Protein AF-A0A4U5M1U9-F1 (afdb_monomer)

Mean predicted aligned error: 13.41 Å

Foldseek 3Di:
DDDDPPPVVVVPPCDPPVLVVVVVVVVVCPPPDDPVCQQPPDSPDPDTRQPVRRDDPDPPVPVCVVVLCDQDPVRDRNDDDDDDLVVDDLVVLVVQLVRVPPDVSVVSSVVVCVVVVWDADVVVRDIDD

pLDDT: mean 76.46, std 19.6, range [35.66, 98.06]

Secondary structure (DSSP, 8-state):
------GGGGGGS---HHHHHHHHHHHT---S--GGGTT---TT-SSPPPGGGS-----GGG-HHHHTTSBPTTS-B-PPPPP-GGGS-HHHHHHHHHHSTTSHHHHHHHHHHHHTT-EEETTTTEEE-

Solvent-accessible surface area (backbone atoms only — not comparable to full-atom values): 8442 Å² total; per-residue (Å²): 141,79,83,80,82,67,71,78,64,72,73,67,68,84,66,65,65,68,63,55,55,50,53,63,56,51,72,77,50,83,65,91,74,61,79,88,55,70,46,64,51,53,99,84,44,95,50,70,45,52,79,89,73,47,90,69,93,73,57,76,91,72,42,49,87,60,57,27,72,39,62,44,101,85,65,49,62,60,68,77,79,77,90,56,78,89,79,55,54,71,67,56,33,51,51,38,37,74,72,36,70,96,42,71,57,21,56,54,28,49,52,52,41,41,74,73,61,35,43,76,40,79,93,76,75,43,77,46,120

Radius of gyration: 23.14 Å; Cα contacts (8 Å, |Δi|>4): 74; chains: 1; bounding box: 55×32×79 Å

InterPro domains:
  IPR007282 NOT2/NOT3/NOT5, C-terminal [PF04153] (39-128)
  IPR038635 CCR4-NOT complex subunit 2/3/5, C-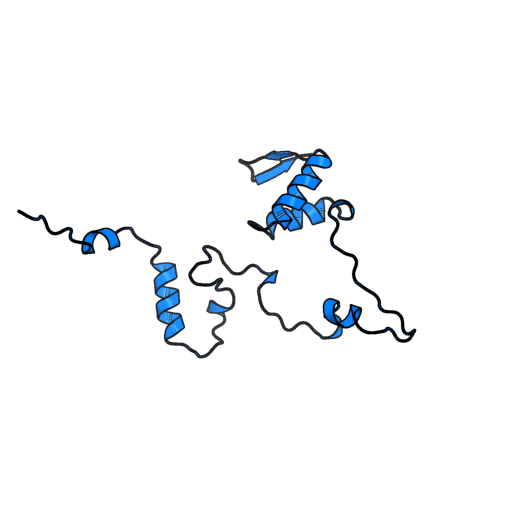terminal domain superfamily [G3DSA:2.30.30.1020] (6-129)
  IPR040168 Not2/Not3/Not5 [PTHR23326] (37-128)

Organism: Steinernema carpocapsae (NCBI:txid34508)

Sequence (129 aa):
MQIPIDYRKSLSTSFESGMINMLINSANDAKVKDPKYCTFGGPFTGNHRRMHDIPCGVPEAYRVSVLSKLPDPTGKINTLATFKETRYSDEVLFHMFYNFCGESYQIVASMELYRRGWRYHMQQNLWLG

Structure (mmCIF, N/CA/C/O backbone):
data_AF-A0A4U5M1U9-F1
#
_entry.id   AF-A0A4U5M1U9-F1
#
loop_
_atom_site.group_PDB
_atom_site.id
_atom_site.type_symbol
_atom_site.label_atom_id
_atom_site.label_alt_id
_atom_site.label_comp_id
_atom_site.label_asym_id
_atom_site.label_entity_id
_atom_site.label_seq_id
_atom_site.pdbx_PDB_ins_code
_atom_site.Cartn_x
_atom_site.Cartn_y
_atom_site.Cartn_z
_atom_site.occupancy
_atom_site.B_iso_or_equiv
_atom_site.auth_seq_id
_atom_site.auth_comp_id
_atom_site.auth_asym_id
_atom_site.auth_atom_id
_atom_site.pdbx_PDB_model_num
ATOM 1 N N . MET A 1 1 ? 38.612 11.807 45.976 1.00 35.91 1 MET A N 1
ATOM 2 C CA . MET A 1 1 ? 37.695 10.709 46.345 1.00 35.91 1 MET A CA 1
ATOM 3 C C . MET A 1 1 ? 36.776 10.500 45.144 1.00 35.91 1 MET A C 1
ATOM 5 O O . MET A 1 1 ? 35.801 11.220 45.005 1.00 35.91 1 MET A O 1
ATOM 9 N N . GLN A 1 2 ? 37.185 9.647 44.199 1.00 35.66 2 GLN A N 1
ATOM 10 C CA . GLN A 1 2 ? 36.508 9.439 42.913 1.00 35.66 2 GLN A CA 1
ATOM 11 C C . GLN A 1 2 ? 35.957 8.012 42.918 1.00 35.66 2 GLN A C 1
ATOM 13 O O . GLN A 1 2 ? 36.729 7.059 42.993 1.00 35.66 2 GLN A O 1
ATOM 18 N N . ILE A 1 3 ? 34.635 7.864 42.913 1.00 39.94 3 ILE A N 1
ATOM 19 C CA . ILE A 1 3 ? 33.981 6.556 42.830 1.00 39.94 3 ILE A CA 1
ATOM 20 C C . ILE A 1 3 ? 34.118 6.086 41.371 1.00 39.94 3 ILE A C 1
ATOM 22 O O . ILE A 1 3 ? 33.685 6.822 40.481 1.00 39.94 3 ILE A O 1
ATOM 26 N N . PRO A 1 4 ? 34.723 4.921 41.074 1.00 39.19 4 PRO A N 1
ATOM 27 C CA . PRO A 1 4 ? 34.786 4.428 39.706 1.00 39.19 4 PRO A CA 1
ATOM 28 C C . PRO A 1 4 ? 33.384 3.978 39.290 1.00 39.19 4 PRO A C 1
ATOM 30 O O . PRO A 1 4 ? 32.807 3.085 39.912 1.00 39.19 4 PRO A O 1
ATOM 33 N N . ILE A 1 5 ? 32.823 4.600 38.251 1.00 49.69 5 ILE A N 1
ATOM 34 C CA . ILE A 1 5 ? 31.615 4.088 37.602 1.00 49.69 5 ILE A CA 1
ATOM 35 C C . ILE A 1 5 ? 32.021 2.832 36.834 1.00 49.69 5 ILE A C 1
ATOM 37 O O . ILE A 1 5 ? 32.748 2.889 35.844 1.00 49.69 5 ILE A O 1
ATOM 41 N N . ASP A 1 6 ? 31.578 1.687 37.338 1.00 42.28 6 ASP A N 1
ATOM 42 C CA . ASP A 1 6 ? 31.822 0.382 36.745 1.00 42.28 6 ASP A CA 1
ATOM 43 C C . ASP A 1 6 ? 30.833 0.158 35.588 1.00 42.28 6 ASP A C 1
ATOM 45 O O . ASP A 1 6 ? 29.703 -0.306 35.773 1.00 42.28 6 ASP A O 1
ATOM 49 N N . TYR A 1 7 ? 31.246 0.529 34.373 1.00 42.41 7 TYR A N 1
ATOM 50 C CA . TYR A 1 7 ? 30.449 0.398 33.143 1.00 42.41 7 TYR A CA 1
ATOM 51 C C . TYR A 1 7 ? 30.036 -1.054 32.835 1.00 42.41 7 TYR A C 1
ATOM 53 O O . TYR A 1 7 ? 29.137 -1.287 32.030 1.00 42.41 7 TYR A O 1
ATOM 61 N N . ARG A 1 8 ? 30.639 -2.054 33.498 1.00 38.22 8 ARG A N 1
ATOM 62 C CA . ARG A 1 8 ? 30.296 -3.474 33.320 1.00 38.22 8 ARG A CA 1
ATOM 63 C C . ARG A 1 8 ? 28.874 -3.832 33.746 1.00 38.22 8 ARG A C 1
ATOM 65 O O . ARG A 1 8 ? 28.358 -4.842 33.275 1.00 38.22 8 ARG A O 1
ATOM 72 N N . LYS A 1 9 ? 28.218 -3.035 34.596 1.00 37.97 9 LYS A N 1
ATOM 73 C CA . LYS A 1 9 ? 26.852 -3.341 35.059 1.00 37.97 9 LYS A CA 1
ATOM 74 C C . LYS A 1 9 ? 25.739 -2.857 34.120 1.00 37.97 9 LYS A C 1
ATOM 76 O O . LYS A 1 9 ? 24.631 -3.386 34.219 1.00 37.97 9 LYS A O 1
ATOM 81 N N . SER A 1 10 ? 26.008 -1.952 33.168 1.00 36.00 10 SER A N 1
ATOM 82 C CA . SER A 1 10 ? 24.982 -1.502 32.202 1.00 36.00 10 SER A CA 1
ATOM 83 C C . SER A 1 10 ? 24.763 -2.470 31.033 1.00 36.00 10 SER A C 1
ATOM 85 O O . SER A 1 10 ? 23.816 -2.305 30.275 1.00 36.00 10 SER A O 1
ATOM 87 N N . LEU A 1 11 ? 25.600 -3.503 30.898 1.00 41.19 11 LEU A N 1
ATOM 88 C CA . LEU A 1 11 ? 25.436 -4.576 29.908 1.00 41.19 11 LEU A CA 1
ATOM 89 C C . LEU A 1 11 ? 24.433 -5.660 30.347 1.00 41.19 11 LEU A C 1
ATOM 91 O O . LEU A 1 11 ? 24.208 -6.613 29.609 1.00 41.19 11 LEU A O 1
ATOM 95 N N . SER A 1 12 ? 23.837 -5.538 31.541 1.00 39.94 12 SER A N 1
ATOM 96 C CA . SER A 1 12 ? 22.901 -6.535 32.087 1.00 39.94 12 SER A CA 1
ATOM 97 C C . SER A 1 12 ? 21.428 -6.292 31.743 1.00 39.94 12 SER A C 1
ATOM 99 O O . SER A 1 12 ? 20.588 -7.142 32.040 1.00 39.94 12 SER A O 1
ATOM 101 N N . THR A 1 13 ? 21.081 -5.189 31.071 1.00 43.41 13 THR A N 1
ATOM 102 C CA . THR A 1 13 ? 19.765 -5.076 30.431 1.00 43.41 13 THR A CA 1
ATOM 103 C C . THR A 1 13 ? 19.740 -6.006 29.233 1.00 43.41 13 THR A C 1
ATOM 105 O O . THR A 1 13 ? 20.268 -5.674 28.177 1.00 43.41 13 THR A O 1
ATOM 108 N N . SER A 1 14 ? 19.169 -7.188 29.467 1.00 46.12 14 SER A N 1
ATOM 109 C CA . SER A 1 14 ? 18.853 -8.254 28.520 1.00 46.12 14 SER A CA 1
ATOM 110 C C . SER A 1 14 ? 18.389 -7.687 27.173 1.00 46.12 14 SER A C 1
ATOM 112 O O . SER A 1 14 ? 17.210 -7.409 26.964 1.00 46.12 14 SER A O 1
ATOM 114 N N . PHE A 1 15 ? 19.345 -7.454 26.278 1.00 50.09 15 PHE A N 1
ATOM 115 C CA . PHE A 1 15 ? 19.104 -7.093 24.892 1.00 50.09 15 PHE A CA 1
ATOM 116 C C . PHE A 1 15 ? 18.982 -8.419 24.146 1.00 50.09 15 PHE A C 1
ATOM 118 O O . PHE A 1 15 ? 19.885 -9.250 24.239 1.00 50.09 15 PHE A O 1
ATOM 125 N N . GLU A 1 16 ? 17.829 -8.651 23.521 1.00 51.34 16 GLU A N 1
ATOM 126 C CA . GLU A 1 16 ? 17.366 -9.930 22.970 1.00 51.34 16 GLU A CA 1
ATOM 127 C C . GLU A 1 16 ? 18.497 -10.839 22.463 1.00 51.34 16 GL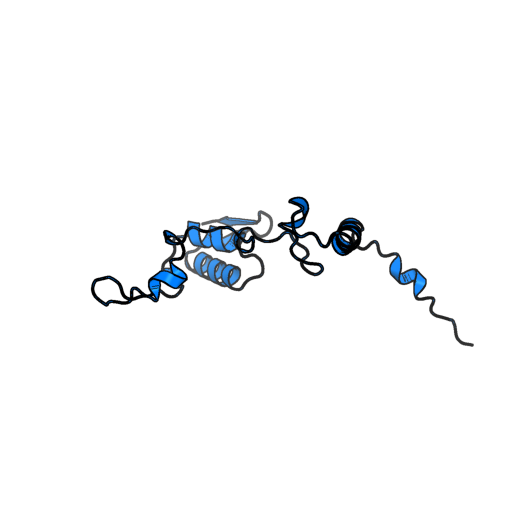U A C 1
ATOM 129 O O . GLU A 1 16 ? 19.029 -10.683 21.361 1.00 51.34 16 GLU A O 1
ATOM 134 N N . SER A 1 17 ? 18.841 -11.841 23.279 1.00 53.78 17 SER A N 1
ATOM 135 C CA . SER A 1 17 ? 19.912 -12.811 23.010 1.00 53.78 17 SER A CA 1
ATOM 136 C C . SER A 1 17 ? 19.759 -13.513 21.648 1.00 53.78 17 SER A C 1
ATOM 138 O O . SER A 1 17 ? 20.755 -13.923 21.052 1.00 53.78 17 SER A O 1
ATOM 140 N N . GLY A 1 18 ? 18.536 -13.590 21.108 1.00 56.56 18 GLY A N 1
ATOM 141 C CA . GLY A 1 18 ? 18.257 -14.165 19.791 1.00 56.56 18 GLY A CA 1
ATOM 142 C C . GLY A 1 18 ? 18.896 -13.400 18.625 1.00 56.56 18 GLY A C 1
ATOM 143 O O . GLY A 1 18 ? 19.485 -14.023 17.742 1.00 56.56 18 GLY A O 1
ATOM 144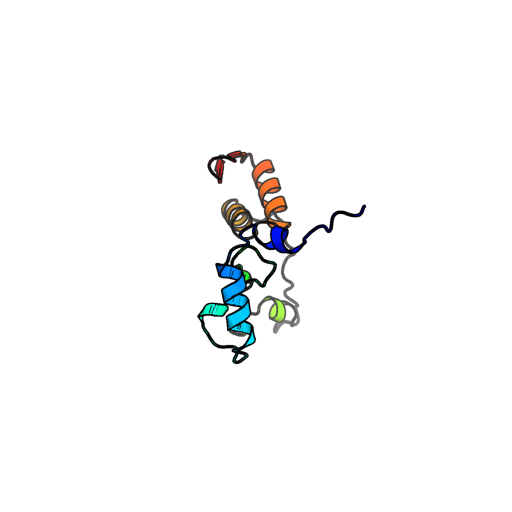 N N . MET A 1 19 ? 18.849 -12.064 18.642 1.00 53.66 19 MET A N 1
ATOM 145 C CA . MET A 1 19 ? 19.372 -11.224 17.552 1.00 53.66 19 MET A CA 1
ATOM 146 C C . MET A 1 19 ? 20.904 -11.232 17.512 1.00 53.66 19 MET A C 1
ATOM 148 O O . MET A 1 19 ? 21.508 -11.309 16.441 1.00 53.66 19 MET A O 1
ATOM 152 N N . ILE A 1 20 ? 21.542 -11.221 18.685 1.00 57.12 20 ILE A N 1
ATOM 153 C CA . ILE A 1 20 ? 23.005 -11.240 18.813 1.00 57.12 20 ILE A CA 1
ATOM 154 C C . ILE A 1 20 ? 23.574 -12.604 18.401 1.00 57.12 20 ILE A C 1
ATOM 156 O O . ILE A 1 20 ? 24.552 -12.658 17.656 1.00 57.12 20 ILE A O 1
ATOM 160 N N . ASN A 1 21 ? 22.933 -13.708 18.802 1.00 55.22 21 ASN A N 1
ATOM 161 C CA . ASN A 1 21 ? 23.358 -15.050 18.392 1.00 55.22 21 ASN A CA 1
ATOM 162 C C . ASN A 1 21 ? 23.256 -15.250 16.868 1.00 55.22 21 ASN A C 1
ATOM 164 O O . ASN A 1 21 ? 24.120 -15.893 16.272 1.00 55.22 21 ASN A O 1
ATOM 168 N N . MET A 1 22 ? 22.248 -14.661 16.215 1.00 56.91 22 MET 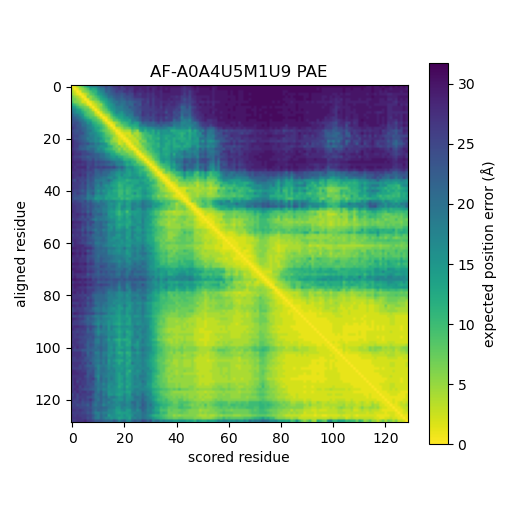A N 1
ATOM 169 C CA . MET A 1 22 ? 22.107 -14.692 14.754 1.00 56.91 22 MET A CA 1
ATOM 170 C C . MET A 1 22 ? 23.240 -13.934 14.039 1.00 56.91 22 MET A C 1
ATOM 172 O O . MET A 1 22 ? 23.782 -14.429 13.051 1.00 56.91 22 MET A O 1
ATOM 176 N N . LEU A 1 23 ? 23.645 -12.769 14.556 1.00 58.03 23 LEU A N 1
ATOM 177 C CA . LEU A 1 23 ? 24.741 -11.967 13.998 1.00 58.03 23 LEU A CA 1
ATOM 178 C C . LEU A 1 23 ? 26.111 -12.646 14.150 1.00 58.03 23 LEU A C 1
ATOM 180 O O . LEU A 1 23 ? 26.895 -12.660 13.201 1.00 58.03 23 LEU A O 1
ATOM 184 N N . ILE A 1 24 ? 26.384 -13.245 15.314 1.00 59.66 24 ILE A N 1
ATOM 185 C CA . ILE A 1 24 ? 27.648 -13.951 15.593 1.00 59.66 24 ILE A CA 1
ATOM 186 C C . ILE A 1 24 ? 27.805 -15.183 14.689 1.00 59.66 24 ILE A C 1
ATOM 188 O O . ILE A 1 24 ? 28.896 -15.445 14.181 1.00 59.66 24 ILE A O 1
ATOM 192 N N . ASN A 1 25 ? 26.717 -15.914 14.437 1.00 51.59 25 ASN A N 1
ATOM 193 C CA . ASN A 1 25 ? 26.751 -17.105 13.588 1.00 51.59 25 ASN A CA 1
ATOM 194 C C . ASN A 1 25 ? 26.821 -16.760 12.090 1.00 51.59 25 ASN A C 1
ATOM 196 O O . ASN A 1 25 ? 27.530 -17.432 11.347 1.00 51.59 25 ASN A O 1
ATOM 200 N N . SER A 1 26 ? 26.159 -15.682 11.649 1.00 51.28 26 SER A N 1
ATOM 201 C CA . SER A 1 26 ? 26.187 -15.239 10.246 1.00 51.28 26 SER A CA 1
ATOM 202 C C . SER A 1 26 ? 27.546 -14.683 9.805 1.00 51.28 26 SER A C 1
ATOM 204 O O . SER A 1 26 ? 27.896 -14.826 8.635 1.00 51.28 26 SER A O 1
ATOM 206 N N . ALA A 1 27 ? 28.314 -14.049 10.699 1.00 52.53 27 ALA A N 1
ATOM 207 C CA . ALA A 1 27 ? 29.619 -13.471 10.358 1.00 52.53 27 ALA A CA 1
ATOM 208 C C . ALA A 1 27 ? 30.679 -14.534 10.010 1.00 52.53 27 ALA A C 1
ATOM 210 O O . ALA A 1 27 ? 31.595 -14.262 9.236 1.00 52.53 27 ALA A O 1
ATOM 211 N N . ASN A 1 28 ? 30.535 -15.748 10.546 1.00 49.59 28 ASN A N 1
ATOM 212 C CA . ASN A 1 28 ? 31.454 -16.860 10.298 1.00 49.59 28 ASN A CA 1
ATOM 213 C C . ASN A 1 28 ? 31.102 -17.670 9.039 1.00 49.59 28 ASN A C 1
ATOM 215 O O . ASN A 1 28 ? 31.926 -18.452 8.571 1.00 49.59 28 ASN A O 1
ATOM 219 N N . ASP A 1 29 ? 29.910 -17.467 8.470 1.00 46.50 29 ASP A N 1
ATOM 220 C CA . ASP A 1 29 ? 29.356 -18.296 7.397 1.00 46.50 29 ASP A CA 1
ATOM 221 C C . ASP A 1 29 ? 29.116 -17.473 6.123 1.00 46.50 29 ASP A C 1
ATOM 223 O O . ASP A 1 29 ? 28.030 -17.431 5.543 1.00 46.50 29 ASP A O 1
ATOM 227 N N . ALA A 1 30 ? 30.170 -16.788 5.662 1.00 45.75 30 ALA A N 1
ATOM 228 C CA . ALA A 1 30 ? 30.197 -15.974 4.442 1.00 45.75 30 ALA A CA 1
ATOM 229 C C . ALA A 1 30 ? 30.009 -16.784 3.133 1.00 45.75 30 ALA A C 1
ATOM 231 O O . ALA A 1 30 ? 30.465 -16.384 2.061 1.00 45.75 30 ALA A O 1
ATOM 232 N N . LYS A 1 31 ? 29.313 -17.923 3.185 1.00 46.72 31 LYS A N 1
ATOM 233 C CA . LYS A 1 31 ? 28.687 -18.567 2.034 1.00 46.72 31 LYS A CA 1
ATOM 234 C C . LYS A 1 31 ? 27.197 -18.259 2.070 1.00 46.72 31 LYS A C 1
ATOM 236 O O . LYS A 1 31 ? 26.377 -19.029 2.553 1.00 46.72 31 LYS A O 1
ATOM 241 N N . VAL A 1 32 ? 26.875 -17.102 1.502 1.00 52.38 32 VAL A N 1
ATOM 242 C CA . VAL A 1 32 ? 25.540 -16.630 1.115 1.00 52.38 32 VAL A CA 1
ATOM 243 C C . VAL A 1 32 ? 24.750 -17.761 0.442 1.00 52.38 32 VAL A C 1
ATOM 245 O O . VAL A 1 32 ? 24.881 -17.938 -0.767 1.00 52.38 32 VAL A O 1
ATOM 248 N N . LYS A 1 33 ? 24.004 -18.570 1.215 1.00 53.34 33 LYS A N 1
ATOM 249 C CA . LYS A 1 33 ? 22.990 -19.538 0.740 1.00 53.34 33 LYS A CA 1
ATOM 250 C C . LYS A 1 33 ? 22.263 -20.341 1.830 1.00 53.34 33 LYS A C 1
ATOM 252 O O . LYS A 1 33 ? 21.520 -21.243 1.462 1.00 53.34 33 LYS A O 1
ATOM 257 N N . ASP A 1 34 ? 22.419 -20.064 3.126 1.00 56.69 34 ASP A N 1
ATOM 258 C CA . ASP A 1 34 ? 21.558 -20.730 4.118 1.00 56.69 34 ASP A CA 1
ATOM 259 C C . ASP A 1 34 ? 20.140 -20.109 4.043 1.00 56.69 34 ASP A C 1
ATOM 261 O O . ASP A 1 34 ? 19.998 -18.896 4.259 1.00 56.69 34 ASP A O 1
ATOM 265 N N . PRO A 1 35 ? 19.080 -20.882 3.715 1.00 61.31 35 PRO A N 1
ATOM 266 C CA . PRO A 1 35 ? 17.708 -20.374 3.601 1.00 61.31 35 PRO A CA 1
ATOM 267 C C . PRO A 1 35 ? 17.204 -19.683 4.871 1.00 61.31 35 PRO A C 1
ATOM 269 O O . PRO A 1 35 ? 16.238 -18.933 4.818 1.00 61.31 35 PRO A O 1
ATOM 272 N N . LYS A 1 36 ? 17.865 -19.908 6.010 1.00 61.00 36 LYS A N 1
ATOM 273 C CA . LYS A 1 36 ? 17.534 -19.306 7.306 1.00 61.00 36 LYS A CA 1
ATOM 274 C C . LYS A 1 36 ? 17.745 -17.790 7.359 1.00 61.00 36 LYS A C 1
ATOM 276 O O . LYS A 1 36 ? 17.110 -17.133 8.176 1.00 61.00 36 LYS A O 1
ATOM 281 N N . TYR A 1 37 ? 18.599 -17.229 6.499 1.00 62.72 37 TYR A N 1
ATOM 282 C CA . TYR A 1 37 ? 18.922 -15.794 6.507 1.00 62.72 37 TYR A CA 1
ATOM 283 C C . TYR A 1 37 ? 18.308 -15.016 5.336 1.00 62.72 37 TYR A C 1
ATOM 285 O O . TYR A 1 37 ? 18.553 -13.816 5.205 1.00 62.72 37 TYR A O 1
ATOM 293 N N . CYS A 1 38 ? 17.500 -15.651 4.478 1.00 64.75 38 CYS A N 1
ATOM 294 C CA . CYS A 1 38 ? 16.937 -14.992 3.291 1.00 64.75 38 CYS A CA 1
ATOM 295 C C . CYS A 1 38 ? 16.020 -13.804 3.640 1.00 64.75 38 CYS A C 1
ATOM 297 O O . CYS A 1 38 ? 15.872 -12.864 2.857 1.00 64.75 38 CYS A O 1
ATOM 299 N N . THR A 1 39 ? 15.480 -13.804 4.854 1.00 68.69 39 THR A N 1
ATOM 300 C CA . THR A 1 39 ? 14.539 -12.811 5.362 1.00 68.69 39 THR A CA 1
ATOM 301 C C . THR A 1 39 ? 15.091 -11.969 6.511 1.00 68.69 39 THR A C 1
ATOM 303 O O . THR A 1 39 ? 14.345 -11.251 7.180 1.00 68.69 39 THR A O 1
ATOM 306 N N . PHE A 1 40 ? 16.393 -12.062 6.780 1.00 74.75 40 PHE A N 1
ATOM 307 C CA . PHE A 1 40 ? 17.023 -11.245 7.805 1.00 74.75 40 PHE A CA 1
ATOM 308 C C . PHE A 1 40 ? 17.034 -9.774 7.360 1.00 74.75 40 PHE A C 1
ATOM 310 O O . PHE A 1 40 ? 17.631 -9.426 6.340 1.00 74.75 40 PHE A O 1
ATOM 317 N N . GLY A 1 41 ? 16.318 -8.923 8.104 1.00 71.44 41 GLY A N 1
ATOM 318 C CA . GLY A 1 41 ? 16.129 -7.499 7.800 1.00 71.44 41 GLY A CA 1
ATOM 319 C C . GLY A 1 41 ? 17.395 -6.664 7.930 1.00 71.44 41 GLY A C 1
ATOM 320 O O . GLY A 1 41 ? 17.476 -5.595 7.326 1.00 71.44 41 GLY A O 1
ATOM 321 N N . GLY A 1 42 ? 18.361 -7.143 8.711 1.00 72.62 42 GLY A N 1
ATOM 322 C CA . GLY A 1 42 ? 19.534 -6.396 9.139 1.00 72.62 42 GLY A CA 1
ATOM 323 C C . GLY A 1 42 ? 19.579 -6.210 10.663 1.00 72.62 42 GLY A C 1
ATOM 324 O O . GLY A 1 42 ? 18.600 -6.462 11.360 1.00 72.62 42 GLY A O 1
ATOM 325 N N . PRO A 1 43 ? 20.730 -5.785 11.206 1.00 75.00 43 PRO A N 1
ATOM 326 C CA . PRO A 1 43 ? 20.959 -5.672 12.652 1.00 75.00 43 PRO A CA 1
ATOM 327 C C . PRO A 1 43 ? 20.138 -4.575 13.348 1.00 75.00 43 PRO A C 1
ATOM 329 O O . PRO A 1 43 ? 19.985 -4.616 14.564 1.00 75.00 43 PRO A O 1
ATOM 332 N N . PHE A 1 44 ? 19.634 -3.590 12.600 1.00 73.19 44 PHE A N 1
ATOM 333 C CA . PHE A 1 44 ? 18.887 -2.439 13.135 1.00 73.19 44 PHE A CA 1
ATOM 334 C C . PHE A 1 44 ? 17.389 -2.498 12.835 1.00 73.19 44 PHE A C 1
ATOM 336 O O . PHE A 1 44 ? 16.619 -1.634 13.246 1.00 73.19 44 PHE A O 1
ATOM 343 N N . THR A 1 45 ? 16.973 -3.511 12.091 1.00 66.88 45 THR A N 1
ATOM 344 C CA . THR A 1 45 ? 15.594 -3.733 11.689 1.00 66.88 45 THR A CA 1
ATOM 345 C C . THR A 1 45 ? 14.984 -4.650 12.736 1.00 66.88 45 THR A C 1
ATOM 347 O O . THR A 1 45 ? 15.279 -5.838 12.779 1.00 66.88 45 THR A O 1
ATOM 350 N N . GLY A 1 46 ? 14.138 -4.095 13.607 1.00 59.25 46 GLY A N 1
ATOM 351 C CA . GLY A 1 46 ? 13.460 -4.862 14.662 1.00 59.25 46 GLY A CA 1
ATOM 352 C C . GLY A 1 46 ? 12.455 -5.903 14.147 1.00 59.25 46 GLY A C 1
ATOM 353 O O . GLY A 1 46 ? 11.849 -6.601 14.946 1.00 59.25 46 GLY A O 1
ATOM 354 N N . ASN A 1 47 ? 12.270 -6.009 12.826 1.00 62.69 47 ASN A N 1
ATOM 355 C CA . ASN A 1 47 ? 11.327 -6.908 12.171 1.00 62.69 47 ASN A CA 1
ATOM 356 C C . ASN A 1 47 ? 11.998 -7.683 11.022 1.00 62.69 47 ASN A C 1
ATOM 358 O O . ASN A 1 47 ? 13.004 -7.257 10.450 1.00 62.69 47 ASN A O 1
ATOM 362 N N . HIS A 1 48 ? 11.386 -8.812 10.660 1.00 67.25 48 HIS A N 1
ATOM 363 C CA . HIS A 1 48 ? 11.687 -9.599 9.461 1.00 67.25 48 HIS A CA 1
ATOM 364 C C . HIS A 1 48 ? 11.673 -8.733 8.186 1.00 67.25 48 HIS A C 1
ATOM 366 O O . HIS A 1 48 ? 10.940 -7.743 8.123 1.00 67.25 48 HIS A O 1
ATOM 372 N N . ARG A 1 49 ? 12.441 -9.112 7.150 1.00 71.38 49 ARG A N 1
ATOM 373 C CA . ARG A 1 49 ? 12.329 -8.472 5.826 1.00 71.38 49 ARG A CA 1
ATOM 374 C C . ARG A 1 49 ? 10.885 -8.510 5.353 1.00 71.38 49 ARG A C 1
ATOM 376 O O . ARG A 1 49 ? 10.231 -9.548 5.438 1.00 71.38 49 ARG A O 1
ATOM 383 N N . ARG A 1 50 ? 10.396 -7.399 4.810 1.00 75.31 50 ARG A N 1
ATOM 384 C CA . ARG A 1 50 ? 9.067 -7.375 4.202 1.00 75.31 50 ARG A CA 1
ATOM 385 C C . ARG A 1 50 ? 9.089 -8.234 2.941 1.00 75.31 50 ARG A C 1
ATOM 387 O O . ARG A 1 50 ? 10.110 -8.312 2.263 1.00 75.31 50 ARG A O 1
ATOM 394 N N . MET A 1 51 ? 7.956 -8.842 2.598 1.00 76.31 51 MET A N 1
A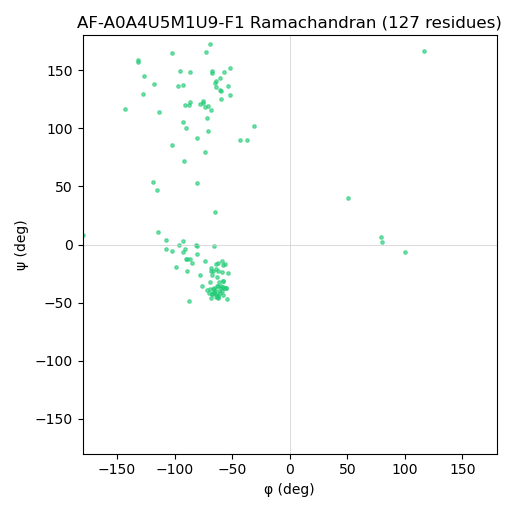TOM 395 C CA . MET A 1 51 ? 7.863 -9.727 1.428 1.00 76.31 51 MET A CA 1
ATOM 396 C C . MET A 1 51 ? 8.326 -9.048 0.129 1.00 76.31 51 MET A C 1
ATOM 398 O O . MET A 1 51 ? 8.982 -9.681 -0.691 1.00 76.31 51 MET A O 1
ATOM 402 N N . HIS A 1 52 ? 8.034 -7.754 -0.040 1.00 80.94 52 HIS A N 1
ATOM 403 C CA . HIS A 1 52 ? 8.435 -6.983 -1.222 1.00 80.94 52 HIS A CA 1
ATOM 404 C C . HIS A 1 52 ? 9.934 -6.636 -1.273 1.00 80.94 52 HIS A C 1
ATOM 406 O O . HIS A 1 52 ? 10.423 -6.270 -2.338 1.00 80.94 52 HIS A O 1
ATOM 412 N N . ASP A 1 53 ? 10.665 -6.787 -0.165 1.00 80.12 53 ASP A N 1
ATOM 413 C CA . ASP A 1 53 ? 12.115 -6.561 -0.090 1.00 80.12 53 ASP A CA 1
ATOM 414 C C . ASP A 1 53 ? 12.922 -7.846 -0.337 1.00 80.12 53 ASP A C 1
ATOM 416 O O . ASP A 1 53 ? 14.155 -7.813 -0.396 1.00 80.12 53 ASP A O 1
ATOM 420 N N . ILE A 1 54 ? 12.251 -8.998 -0.448 1.00 83.00 54 ILE A N 1
ATOM 421 C CA . ILE A 1 54 ? 12.902 -10.287 -0.673 1.00 83.00 54 ILE A CA 1
ATOM 422 C C . ILE A 1 54 ? 13.283 -10.391 -2.156 1.00 83.00 54 ILE A C 1
ATOM 424 O O . ILE A 1 54 ? 12.403 -10.358 -3.023 1.00 83.00 54 ILE A O 1
ATOM 428 N N . PRO A 1 55 ? 14.578 -10.562 -2.486 1.00 79.62 55 PRO A N 1
ATOM 429 C CA . PRO A 1 55 ? 14.993 -10.763 -3.865 1.00 79.62 55 PRO A CA 1
ATOM 430 C C . PRO A 1 55 ? 14.334 -12.017 -4.442 1.00 79.62 55 PRO A C 1
ATOM 432 O O . PRO A 1 55 ? 14.475 -13.112 -3.898 1.00 79.62 55 PRO A O 1
ATOM 435 N N . CYS A 1 56 ? 13.645 -11.867 -5.569 1.00 82.06 56 CYS A N 1
ATOM 436 C CA . CYS A 1 56 ? 13.052 -12.980 -6.295 1.00 82.06 56 CYS A CA 1
ATOM 437 C C . CYS A 1 56 ? 13.500 -12.964 -7.759 1.00 82.06 56 CYS A C 1
ATOM 439 O O . CYS A 1 56 ? 13.710 -11.913 -8.368 1.00 82.06 56 CYS A O 1
ATOM 441 N N . GLY A 1 57 ? 13.678 -14.157 -8.329 1.00 85.81 57 GLY A N 1
ATOM 442 C CA . GLY A 1 57 ? 13.990 -14.328 -9.744 1.00 85.81 57 GLY A CA 1
ATOM 443 C C . GLY A 1 57 ? 12.759 -14.045 -10.599 1.00 85.81 57 GLY A C 1
ATOM 444 O O . GLY A 1 57 ? 12.078 -14.975 -11.013 1.00 85.81 57 GLY A O 1
ATOM 445 N N . VAL A 1 58 ? 12.456 -12.768 -10.837 1.00 86.88 58 VAL A N 1
ATOM 446 C CA . VAL A 1 58 ? 11.312 -12.354 -11.662 1.00 86.88 58 VAL A CA 1
ATOM 447 C C . VAL A 1 58 ? 11.637 -12.583 -13.146 1.00 86.88 58 VAL A C 1
ATOM 449 O O . VAL A 1 58 ? 12.641 -12.023 -13.616 1.00 86.88 58 VAL A O 1
ATOM 452 N N . PRO A 1 59 ? 10.819 -13.358 -13.894 1.00 93.88 59 PRO A N 1
ATOM 453 C CA . PRO A 1 59 ? 10.983 -13.525 -15.336 1.00 93.88 59 PRO A CA 1
ATOM 454 C C . PRO A 1 59 ? 10.948 -12.185 -16.073 1.00 93.88 59 PRO A C 1
ATOM 456 O O . PRO A 1 59 ? 10.236 -11.267 -15.667 1.00 93.88 59 PRO A O 1
ATOM 459 N N . GLU A 1 60 ? 11.676 -12.085 -17.186 1.00 88.56 60 GLU A N 1
ATOM 460 C CA . GLU A 1 60 ? 11.859 -10.816 -17.907 1.00 88.56 60 GLU A CA 1
ATOM 461 C C . GLU A 1 60 ? 10.529 -10.177 -18.332 1.00 88.56 60 GLU A C 1
ATOM 463 O O . GLU A 1 60 ? 10.348 -8.972 -18.184 1.00 88.56 60 GLU A O 1
ATOM 468 N N . ALA A 1 61 ? 9.551 -10.992 -18.741 1.00 88.75 61 ALA A N 1
ATOM 469 C CA . ALA A 1 61 ? 8.220 -10.530 -19.139 1.00 88.75 61 ALA A CA 1
ATOM 470 C C . ALA A 1 61 ? 7.462 -9.754 -18.038 1.00 88.75 61 ALA A C 1
ATOM 472 O O . ALA A 1 61 ? 6.595 -8.944 -18.350 1.00 88.75 61 ALA A O 1
ATOM 473 N N . TYR A 1 62 ? 7.794 -9.963 -16.758 1.00 89.88 62 TYR A N 1
ATOM 474 C CA . TYR A 1 62 ? 7.162 -9.277 -15.625 1.00 89.88 62 TYR A CA 1
ATOM 475 C C . TYR A 1 62 ? 7.949 -8.056 -15.134 1.00 89.88 62 TYR A C 1
ATOM 477 O O . TYR A 1 62 ? 7.506 -7.366 -14.214 1.00 89.88 62 TYR A O 1
ATOM 485 N N . ARG A 1 63 ? 9.095 -7.725 -15.743 1.00 89.44 63 ARG A N 1
ATOM 486 C CA . ARG A 1 63 ? 9.902 -6.545 -15.384 1.00 89.44 63 ARG A CA 1
ATOM 487 C C . ARG A 1 63 ? 9.347 -5.271 -16.015 1.00 89.44 63 ARG A C 1
ATOM 489 O O . ARG A 1 63 ? 10.049 -4.502 -16.670 1.00 89.44 63 ARG A O 1
ATOM 496 N N . VAL A 1 64 ? 8.058 -5.028 -15.789 1.00 88.06 64 VAL A N 1
ATOM 497 C CA . VAL A 1 64 ? 7.276 -3.964 -16.433 1.00 88.06 64 VAL A CA 1
ATOM 498 C C . VAL A 1 64 ? 7.873 -2.574 -16.185 1.00 88.06 64 VAL A C 1
ATOM 500 O O . VAL A 1 64 ? 7.811 -1.713 -17.056 1.00 88.06 64 VAL A O 1
ATOM 503 N N . SER A 1 65 ? 8.520 -2.340 -15.041 1.00 86.19 65 SER A N 1
ATOM 504 C CA . SER A 1 65 ? 9.198 -1.068 -14.742 1.00 86.19 65 SER A CA 1
ATOM 505 C C . SER A 1 65 ? 10.362 -0.746 -15.690 1.00 86.19 65 SER A C 1
ATOM 507 O O . SER A 1 65 ? 10.664 0.427 -15.913 1.00 86.19 65 SER A O 1
ATOM 509 N N . VAL A 1 66 ? 11.010 -1.768 -16.253 1.00 85.94 66 VAL A N 1
ATOM 510 C CA . VAL A 1 66 ? 12.054 -1.630 -17.276 1.00 85.94 66 VAL A CA 1
ATOM 511 C C . VAL A 1 66 ? 11.411 -1.589 -18.657 1.00 85.94 66 VAL A C 1
ATOM 513 O O . VAL A 1 66 ? 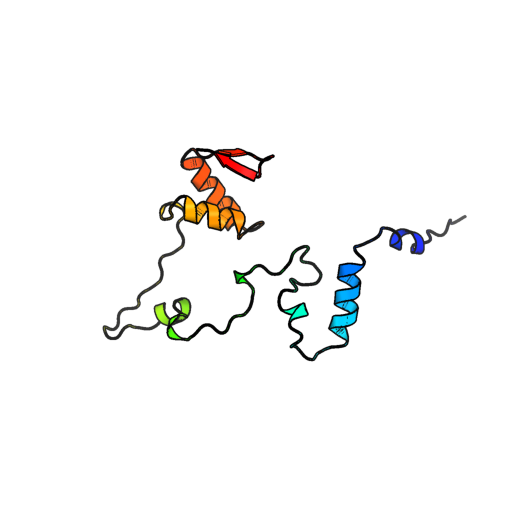11.678 -0.670 -19.427 1.00 85.94 66 VAL A O 1
ATOM 516 N N . LEU A 1 67 ? 10.507 -2.533 -18.941 1.00 84.62 67 LEU A N 1
ATOM 517 C CA . LEU A 1 67 ? 9.865 -2.669 -20.252 1.00 84.62 67 LEU A CA 1
ATOM 518 C C . LEU A 1 67 ? 9.030 -1.442 -20.642 1.00 84.62 67 LEU A C 1
ATOM 520 O O . LEU A 1 67 ? 9.041 -1.040 -21.797 1.00 84.62 67 LEU A O 1
ATOM 524 N N . SER A 1 68 ? 8.366 -0.795 -19.682 1.00 84.25 68 SER A N 1
ATOM 525 C CA . SER A 1 68 ? 7.581 0.434 -19.904 1.00 84.25 68 SER A CA 1
ATOM 526 C C . SER A 1 68 ? 8.405 1.631 -20.386 1.00 84.25 68 SER A C 1
ATOM 528 O O . SER A 1 68 ? 7.834 2.602 -20.878 1.00 84.25 68 SER A O 1
ATOM 530 N N . LYS A 1 69 ? 9.736 1.582 -20.249 1.00 84.12 69 LYS A N 1
ATOM 531 C CA . LYS A 1 69 ? 10.658 2.619 -20.734 1.00 84.12 69 LYS A CA 1
ATOM 532 C C . LYS A 1 69 ? 11.131 2.363 -22.164 1.00 84.12 69 LYS A C 1
ATOM 534 O O . LYS A 1 69 ? 11.735 3.251 -22.760 1.00 84.12 69 LYS A O 1
ATOM 539 N N . LEU A 1 70 ? 10.892 1.165 -22.696 1.00 84.94 70 LEU A N 1
ATOM 540 C CA . LEU A 1 70 ? 11.256 0.805 -24.058 1.00 84.94 70 LEU A CA 1
ATOM 541 C C . LEU A 1 70 ? 10.131 1.209 -25.027 1.00 84.94 70 LEU A C 1
ATOM 543 O O . LEU A 1 70 ? 8.958 1.184 -24.644 1.00 84.94 70 LEU A O 1
ATOM 547 N N . PRO A 1 71 ? 10.462 1.578 -26.277 1.00 83.44 71 PRO A N 1
ATOM 548 C CA . PRO A 1 71 ? 9.459 1.772 -27.314 1.00 83.44 71 PRO A CA 1
ATOM 549 C C . PRO A 1 71 ? 8.759 0.446 -27.620 1.00 83.44 71 PRO A C 1
ATOM 551 O O . PRO A 1 71 ? 9.409 -0.590 -27.771 1.00 83.44 71 PRO A O 1
ATOM 554 N N . ASP A 1 72 ? 7.436 0.481 -27.734 1.00 81.12 72 ASP A N 1
ATOM 555 C CA . ASP A 1 72 ? 6.671 -0.629 -28.290 1.00 81.12 72 ASP A CA 1
ATOM 556 C C . ASP A 1 72 ? 6.936 -0.784 -29.810 1.00 81.12 72 ASP A C 1
ATOM 558 O O . ASP A 1 72 ? 7.609 0.061 -30.411 1.00 81.12 72 ASP A O 1
ATOM 562 N N . PRO A 1 73 ? 6.438 -1.846 -30.478 1.00 82.06 73 PRO A N 1
ATOM 563 C CA . PRO A 1 73 ? 6.624 -2.036 -31.924 1.00 82.06 73 PRO A CA 1
ATOM 564 C C . PRO A 1 73 ? 6.087 -0.883 -32.788 1.00 82.06 73 PRO A C 1
ATOM 566 O O . PRO A 1 73 ? 6.463 -0.746 -33.948 1.00 82.06 73 PRO A O 1
ATOM 569 N N . THR A 1 74 ? 5.215 -0.049 -32.221 1.00 84.00 74 THR A N 1
ATOM 570 C CA . THR A 1 74 ? 4.657 1.170 -32.818 1.00 84.00 74 THR A CA 1
ATOM 571 C C . THR A 1 74 ? 5.458 2.438 -32.480 1.00 84.00 74 THR A C 1
ATOM 573 O O . THR A 1 74 ? 5.075 3.530 -32.893 1.00 84.00 74 THR A O 1
ATOM 576 N N . GLY A 1 75 ? 6.578 2.317 -31.761 1.00 81.75 75 GLY A N 1
ATOM 577 C CA . GLY A 1 75 ? 7.465 3.418 -31.377 1.00 81.75 75 GLY A CA 1
ATOM 578 C C . GLY A 1 75 ? 6.977 4.251 -30.187 1.00 81.75 75 GLY A C 1
ATOM 579 O O . GLY A 1 75 ? 7.593 5.265 -29.858 1.00 81.75 75 GLY A O 1
ATOM 580 N N . LYS A 1 76 ? 5.886 3.853 -29.525 1.00 81.75 76 LYS A N 1
ATOM 581 C CA . LYS A 1 76 ? 5.309 4.569 -28.385 1.00 81.75 76 LYS A CA 1
ATOM 582 C C . LYS A 1 76 ? 5.860 4.017 -27.071 1.00 81.75 76 LYS A C 1
ATOM 584 O O . LYS A 1 76 ? 5.974 2.812 -26.873 1.00 81.75 76 LYS A O 1
ATOM 589 N N . ILE A 1 77 ? 6.188 4.915 -26.147 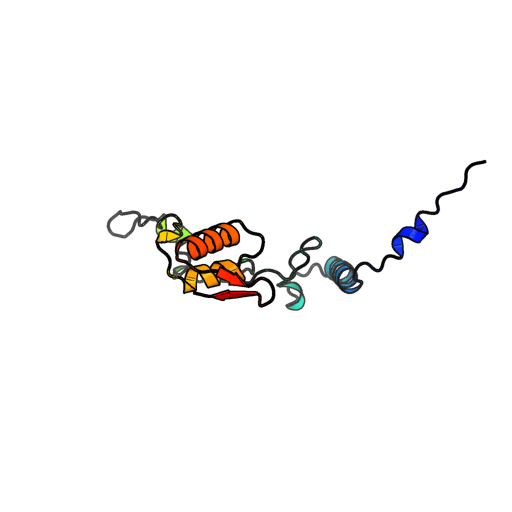1.00 81.38 77 ILE A N 1
ATOM 590 C CA . ILE A 1 77 ? 6.631 4.550 -24.797 1.00 81.38 77 ILE A CA 1
ATOM 591 C C . ILE A 1 77 ? 5.401 4.477 -23.892 1.00 81.38 77 ILE A C 1
ATOM 593 O O . ILE A 1 77 ? 4.693 5.469 -23.704 1.00 81.38 77 ILE A O 1
ATOM 597 N N . ASN A 1 78 ? 5.152 3.305 -23.314 1.00 78.69 78 ASN A N 1
ATOM 598 C CA . ASN A 1 78 ? 4.007 3.066 -22.437 1.00 78.69 78 ASN A CA 1
ATOM 599 C C . ASN A 1 78 ? 4.386 3.321 -20.972 1.00 78.69 78 ASN A C 1
ATOM 601 O O . ASN A 1 78 ? 4.516 2.394 -20.175 1.00 78.69 78 ASN A O 1
ATOM 605 N N . THR A 1 79 ? 4.574 4.598 -20.623 1.00 84.19 79 THR A N 1
ATOM 606 C CA . THR A 1 79 ? 4.945 5.023 -19.265 1.00 84.19 79 THR A CA 1
ATOM 607 C C . THR A 1 79 ? 3.899 4.612 -18.236 1.00 84.19 79 THR A C 1
ATOM 609 O O . THR A 1 79 ? 2.707 4.881 -18.407 1.00 84.19 79 THR A O 1
ATOM 612 N N . LEU A 1 80 ? 4.353 4.029 -17.128 1.00 86.19 80 LEU A N 1
ATOM 613 C CA . LEU A 1 80 ? 3.481 3.702 -16.006 1.00 86.19 80 LEU A CA 1
ATOM 614 C C . LEU A 1 80 ? 2.905 4.976 -15.385 1.00 86.19 80 LEU A C 1
ATOM 616 O O . LEU A 1 80 ? 3.591 5.991 -15.253 1.00 86.19 80 LEU A O 1
ATOM 620 N N . ALA A 1 81 ? 1.634 4.915 -14.994 1.00 87.12 81 ALA A N 1
ATOM 621 C CA . ALA A 1 81 ? 0.995 6.023 -14.306 1.00 87.12 81 ALA A CA 1
ATOM 622 C C . ALA A 1 81 ? 1.654 6.260 -12.941 1.00 87.12 81 ALA A C 1
ATOM 624 O O . ALA A 1 81 ? 1.935 5.317 -12.201 1.00 87.12 81 ALA A O 1
ATOM 625 N N . THR A 1 82 ? 1.844 7.530 -12.584 1.00 88.62 82 THR A N 1
ATOM 626 C CA . THR A 1 82 ? 2.264 7.907 -11.233 1.00 88.62 82 THR A CA 1
ATOM 627 C C . THR A 1 82 ? 1.227 7.449 -10.214 1.00 88.62 82 THR A C 1
ATOM 629 O O . THR A 1 82 ? 0.018 7.514 -10.466 1.00 88.62 82 THR A O 1
ATOM 632 N N . PHE A 1 83 ? 1.711 7.026 -9.049 1.00 89.50 83 PHE A N 1
ATOM 633 C CA . PHE A 1 83 ? 0.882 6.700 -7.900 1.00 89.50 83 PHE A CA 1
ATOM 634 C C . PHE A 1 83 ? -0.081 7.855 -7.570 1.00 89.50 83 PHE A C 1
ATOM 636 O O . PHE A 1 83 ? 0.342 9.005 -7.445 1.00 89.50 83 PHE A O 1
ATOM 643 N N . LYS A 1 84 ? -1.372 7.532 -7.442 1.00 93.38 84 LYS A N 1
ATOM 644 C CA . LYS A 1 84 ? -2.426 8.428 -6.951 1.00 93.38 84 LYS A CA 1
ATOM 645 C C . LYS A 1 84 ? -3.410 7.618 -6.116 1.00 93.38 84 LYS A C 1
ATOM 647 O O . LYS A 1 84 ? -4.084 6.744 -6.652 1.00 93.38 84 LYS A O 1
ATOM 652 N N . GLU A 1 85 ? -3.507 7.936 -4.835 1.00 91.06 85 GLU A N 1
ATOM 653 C CA . GLU A 1 85 ? -4.349 7.277 -3.833 1.00 91.06 85 GLU A CA 1
ATOM 654 C C . GLU A 1 85 ? -5.832 7.237 -4.226 1.00 91.06 85 GLU A C 1
ATOM 656 O O . GLU A 1 85 ? -6.495 6.212 -4.086 1.00 91.06 85 GLU A O 1
ATOM 661 N N . THR A 1 86 ? -6.314 8.307 -4.856 1.00 94.81 86 THR A N 1
ATOM 662 C CA . THR A 1 86 ? -7.699 8.449 -5.333 1.00 94.81 86 THR A CA 1
ATOM 663 C C . THR A 1 86 ? -8.100 7.455 -6.425 1.00 94.81 86 THR A C 1
ATOM 665 O O . THR A 1 86 ? -9.286 7.283 -6.687 1.00 94.81 86 THR A O 1
ATOM 668 N N . ARG A 1 87 ? -7.138 6.797 -7.089 1.00 95.06 87 ARG A N 1
ATOM 669 C CA . ARG A 1 87 ? -7.408 5.819 -8.159 1.00 95.06 87 ARG A CA 1
ATOM 670 C C . ARG A 1 87 ? -7.593 4.392 -7.651 1.00 95.06 87 ARG A C 1
ATOM 672 O O . ARG A 1 87 ? -8.001 3.535 -8.429 1.00 95.06 87 ARG A O 1
ATOM 679 N N . TYR A 1 88 ? -7.248 4.123 -6.396 1.00 95.88 88 TYR A N 1
ATOM 680 C CA . TYR A 1 88 ? -7.272 2.777 -5.833 1.00 95.88 88 TYR A CA 1
ATOM 681 C C . TYR A 1 88 ? -8.581 2.496 -5.089 1.00 95.88 88 TYR A C 1
ATOM 683 O O . TYR A 1 88 ? -9.185 3.409 -4.521 1.00 95.88 88 TYR A O 1
ATOM 691 N N . SER A 1 89 ? -9.013 1.230 -5.087 1.00 97.19 89 SER A N 1
ATOM 692 C CA . SER A 1 89 ? -10.149 0.772 -4.278 1.00 97.19 89 SER A CA 1
ATOM 693 C C . SER A 1 89 ? -9.776 0.696 -2.796 1.00 97.19 89 SER A C 1
ATOM 695 O O . SER A 1 89 ? -8.593 0.723 -2.444 1.00 97.19 89 SER A O 1
ATOM 697 N N . ASP A 1 90 ? -10.777 0.588 -1.925 1.00 97.38 90 ASP A N 1
ATOM 698 C CA . ASP A 1 90 ? -10.565 0.503 -0.477 1.00 97.38 90 ASP A CA 1
ATOM 699 C C . ASP A 1 90 ? -9.708 -0.718 -0.099 1.00 97.38 90 ASP A C 1
ATOM 701 O O . ASP A 1 90 ? -8.805 -0.603 0.725 1.00 97.38 90 ASP A O 1
ATOM 705 N N . GLU A 1 91 ? -9.876 -1.858 -0.777 1.00 97.56 91 GLU A N 1
ATOM 706 C CA . GLU A 1 91 ? -9.088 -3.078 -0.551 1.00 97.56 91 GLU A CA 1
ATOM 707 C C . GLU A 1 91 ? -7.596 -2.870 -0.811 1.00 97.56 91 GLU A C 1
ATOM 709 O O . GLU A 1 91 ? -6.747 -3.363 -0.064 1.00 97.56 91 GLU A O 1
ATOM 714 N N . VAL A 1 92 ? -7.259 -2.118 -1.860 1.00 96.06 92 VAL A N 1
ATOM 715 C CA . VAL A 1 92 ? -5.865 -1.801 -2.189 1.00 96.06 92 VAL A CA 1
ATOM 716 C C . VAL A 1 92 ? -5.277 -0.856 -1.144 1.00 96.06 92 VAL A C 1
ATOM 718 O O . VAL A 1 92 ? -4.125 -1.028 -0.741 1.00 96.06 92 VAL A O 1
ATOM 721 N N . LEU A 1 93 ? -6.065 0.104 -0.655 1.00 96.62 93 LEU A N 1
ATOM 722 C CA . LEU A 1 93 ? -5.644 0.996 0.424 1.00 96.62 93 LEU A CA 1
ATOM 723 C C . LEU A 1 93 ? -5.440 0.229 1.739 1.00 96.62 93 LEU A C 1
ATOM 725 O O . LEU A 1 93 ? -4.435 0.452 2.414 1.00 96.62 93 LEU A O 1
ATOM 729 N N . PHE A 1 94 ? -6.308 -0.732 2.074 1.00 96.88 94 PHE A N 1
ATOM 730 C CA . PHE A 1 94 ? -6.100 -1.624 3.219 1.00 96.88 94 PHE A CA 1
ATOM 731 C C . PHE A 1 94 ? -4.839 -2.469 3.056 1.00 96.88 94 PHE A C 1
ATOM 733 O O . PHE A 1 94 ? -4.023 -2.539 3.976 1.00 96.88 94 PHE A O 1
ATOM 740 N N . HIS A 1 95 ? -4.629 -3.065 1.877 1.00 94.69 95 HIS A N 1
ATOM 741 C CA . HIS A 1 95 ? -3.405 -3.805 1.587 1.00 94.69 95 HIS A CA 1
ATOM 742 C C . HIS A 1 95 ? -2.170 -2.930 1.828 1.00 94.69 95 HIS A C 1
ATOM 744 O O . HIS A 1 95 ? -1.243 -3.359 2.517 1.00 94.69 95 HIS A O 1
ATOM 750 N N . MET A 1 96 ? -2.174 -1.690 1.331 1.00 94.38 96 MET A N 1
ATOM 751 C CA . MET A 1 96 ? -1.066 -0.763 1.541 1.00 94.38 96 MET A CA 1
ATOM 752 C C . MET A 1 96 ? -0.860 -0.430 3.024 1.00 94.38 96 MET A C 1
ATOM 754 O O . MET A 1 96 ? 0.270 -0.473 3.512 1.00 94.38 96 MET A O 1
ATOM 758 N N . PHE A 1 97 ? -1.944 -0.152 3.751 1.00 95.31 97 PHE A N 1
ATOM 759 C CA . PHE A 1 97 ? -1.899 0.203 5.168 1.00 95.31 97 PHE A CA 1
ATOM 760 C C . PHE A 1 97 ? -1.260 -0.890 6.039 1.00 95.31 97 PHE A C 1
ATOM 762 O O . PHE A 1 97 ? -0.483 -0.569 6.938 1.00 95.31 97 PHE A O 1
ATOM 769 N N . TYR A 1 98 ? -1.551 -2.166 5.764 1.00 93.50 98 TYR A N 1
ATOM 770 C CA . TYR A 1 98 ? -1.036 -3.287 6.559 1.00 93.50 98 TYR A CA 1
ATOM 771 C C . TYR A 1 98 ? 0.319 -3.834 6.085 1.00 93.50 98 TYR A C 1
ATOM 773 O O . TYR A 1 98 ? 1.026 -4.450 6.879 1.00 93.50 98 TYR A O 1
ATOM 781 N N . ASN A 1 99 ? 0.704 -3.628 4.819 1.00 90.81 99 ASN A N 1
ATOM 782 C CA . ASN A 1 99 ? 1.945 -4.198 4.268 1.00 90.81 99 ASN A CA 1
ATOM 783 C C . ASN A 1 99 ? 3.128 -3.217 4.233 1.00 90.81 99 ASN A C 1
ATOM 785 O O . ASN A 1 99 ? 4.275 -3.662 4.173 1.00 90.81 99 ASN A O 1
ATOM 789 N N . PHE A 1 100 ? 2.887 -1.903 4.305 1.00 90.19 100 PHE A N 1
ATOM 790 C CA . PHE A 1 100 ? 3.936 -0.872 4.286 1.00 90.19 100 PHE A CA 1
ATOM 791 C C . PHE A 1 100 ? 4.009 -0.093 5.610 1.00 90.19 100 PHE A C 1
ATOM 793 O O . PHE A 1 100 ? 4.066 1.135 5.629 1.00 90.19 100 PHE A O 1
ATOM 800 N N . CYS A 1 101 ? 4.001 -0.812 6.737 1.00 86.75 101 CYS A N 1
ATOM 801 C CA . CYS A 1 101 ? 4.058 -0.214 8.073 1.00 86.75 101 CYS A CA 1
ATOM 802 C C . CYS A 1 101 ? 5.330 0.616 8.291 1.00 86.75 101 CYS A C 1
ATOM 804 O O . CYS A 1 101 ? 6.436 0.132 8.037 1.00 86.75 101 CYS A O 1
ATOM 806 N N . GLY A 1 102 ? 5.168 1.833 8.815 1.00 86.06 102 GLY A N 1
ATOM 807 C CA . GLY A 1 102 ? 6.274 2.763 9.072 1.00 86.06 102 GLY A CA 1
ATOM 808 C C . GLY A 1 102 ? 6.764 3.538 7.843 1.00 86.06 102 GLY A C 1
ATOM 809 O O . GLY A 1 102 ? 7.701 4.320 7.966 1.00 86.06 102 GLY A O 1
ATOM 810 N N . GLU A 1 103 ? 6.135 3.353 6.679 1.00 89.62 103 GLU A N 1
ATOM 811 C CA . GLU A 1 103 ? 6.430 4.099 5.451 1.00 89.62 103 GLU A CA 1
ATOM 812 C C . GLU A 1 103 ? 5.386 5.194 5.190 1.00 89.62 103 GLU A C 1
ATOM 814 O O . GLU A 1 103 ? 4.261 5.163 5.700 1.00 89.62 103 GLU A O 1
ATOM 819 N N . SER A 1 104 ? 5.715 6.130 4.296 1.00 94.25 104 SER A N 1
ATOM 820 C CA . SER A 1 104 ? 4.785 7.176 3.847 1.00 94.25 104 SER A CA 1
ATOM 821 C C . SER A 1 104 ? 3.501 6.611 3.223 1.00 94.25 104 SER A C 1
ATOM 823 O O . SER A 1 104 ? 2.433 7.201 3.384 1.00 94.25 104 SER A O 1
ATOM 825 N N . TYR A 1 105 ? 3.569 5.440 2.579 1.00 93.81 105 TYR A N 1
ATOM 826 C CA . TYR A 1 105 ? 2.410 4.773 1.977 1.00 93.81 105 TYR A CA 1
ATOM 827 C C . TYR A 1 105 ? 1.305 4.449 2.989 1.00 93.81 105 TYR A C 1
ATOM 829 O O . TYR A 1 105 ? 0.128 4.581 2.659 1.00 93.81 105 TYR A O 1
ATOM 837 N N . GLN A 1 106 ? 1.656 4.090 4.228 1.00 94.88 106 GLN A N 1
ATOM 838 C CA . GLN A 1 106 ? 0.671 3.828 5.281 1.00 94.88 106 GLN A CA 1
ATOM 839 C C . GLN A 1 106 ? -0.090 5.104 5.671 1.00 94.88 106 GLN A C 1
ATOM 841 O O . GLN A 1 106 ? -1.307 5.078 5.880 1.00 94.88 106 GLN A O 1
ATOM 846 N N . ILE A 1 107 ? 0.605 6.244 5.713 1.00 95.94 107 ILE A N 1
ATOM 847 C CA . ILE A 1 107 ? 0.004 7.548 6.022 1.00 95.94 107 ILE A CA 1
ATOM 848 C C . ILE A 1 107 ? -0.923 7.978 4.882 1.00 95.94 107 ILE A C 1
ATOM 850 O O . ILE A 1 107 ? -2.059 8.375 5.127 1.00 95.94 107 ILE A O 1
ATOM 854 N N . VAL A 1 108 ? -0.477 7.845 3.632 1.00 96.81 108 VAL A N 1
ATOM 855 C CA . VAL A 1 108 ? -1.286 8.218 2.464 1.00 96.81 108 VAL A CA 1
ATOM 856 C C . VAL A 1 108 ? -2.544 7.352 2.359 1.00 96.81 108 VAL A C 1
ATOM 858 O O . VAL A 1 108 ? -3.639 7.883 2.178 1.00 96.81 108 VAL A O 1
ATOM 861 N N . ALA A 1 109 ? -2.417 6.034 2.543 1.00 96.94 109 ALA A N 1
ATOM 862 C CA . ALA A 1 109 ? -3.561 5.128 2.524 1.00 96.94 109 ALA A CA 1
ATOM 863 C C . ALA A 1 109 ? -4.564 5.435 3.647 1.00 96.94 109 ALA A C 1
ATOM 865 O O . ALA A 1 109 ? -5.766 5.502 3.397 1.00 96.94 109 ALA A O 1
ATOM 866 N N . SER A 1 110 ? -4.081 5.677 4.871 1.00 96.38 110 SER A N 1
ATOM 867 C CA . SER A 1 110 ? -4.958 6.003 6.004 1.00 96.38 110 SER A CA 1
ATOM 868 C C . SER A 1 110 ? -5.678 7.343 5.831 1.00 96.38 110 SER A C 1
ATOM 870 O O . SER A 1 110 ? -6.855 7.449 6.175 1.00 96.38 110 SER A O 1
ATOM 872 N N . MET A 1 111 ? -5.016 8.347 5.250 1.00 97.31 111 MET A N 1
ATOM 873 C CA . MET A 1 111 ? -5.635 9.634 4.932 1.00 97.31 111 MET A CA 1
ATOM 874 C C . MET A 1 111 ? -6.758 9.485 3.902 1.00 97.31 111 MET A C 1
ATOM 876 O O . MET A 1 111 ? -7.833 10.057 4.082 1.00 97.31 111 MET A O 1
ATOM 880 N N . GLU A 1 112 ? -6.531 8.710 2.842 1.00 97.56 112 GLU A N 1
ATOM 881 C CA . GLU A 1 112 ? -7.542 8.490 1.808 1.00 97.56 112 GLU A CA 1
ATOM 882 C C . GLU A 1 112 ? -8.736 7.682 2.340 1.00 97.56 112 GLU A C 1
ATOM 884 O O . GLU A 1 112 ? -9.883 8.070 2.125 1.00 97.56 112 GLU A O 1
ATOM 889 N N . LEU A 1 113 ? -8.493 6.628 3.127 1.00 97.56 113 LEU A N 1
ATOM 890 C CA . LEU A 1 113 ? -9.555 5.880 3.811 1.00 97.56 113 LEU A CA 1
ATOM 891 C C . LEU A 1 113 ? -10.380 6.789 4.733 1.00 97.56 113 LEU A C 1
ATOM 893 O O . LEU A 1 113 ? -11.611 6.760 4.705 1.00 97.56 113 LEU A O 1
ATOM 897 N N . TYR A 1 114 ? -9.719 7.670 5.491 1.00 97.19 114 TYR A N 1
ATOM 898 C CA . TYR A 1 114 ? -10.401 8.646 6.340 1.00 97.19 114 TYR A CA 1
ATOM 899 C C . TYR A 1 114 ? -11.295 9.604 5.538 1.00 97.19 114 TYR A C 1
ATOM 901 O O . TYR A 1 114 ? -12.431 9.871 5.953 1.00 97.19 114 TYR A O 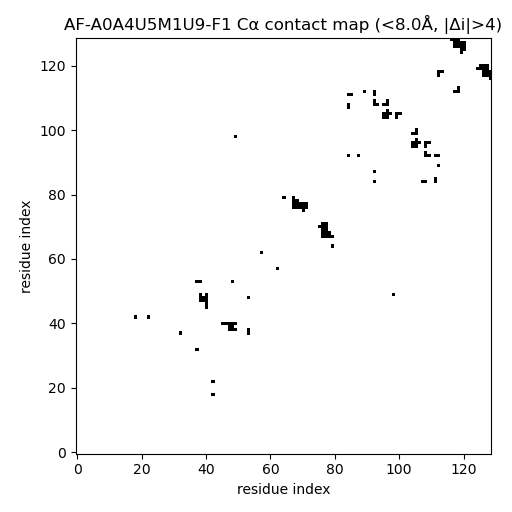1
ATOM 909 N N . ARG A 1 115 ? -10.817 10.091 4.379 1.00 97.38 115 ARG A N 1
ATOM 910 C CA . ARG A 1 115 ? -11.596 10.935 3.450 1.00 97.38 115 ARG A CA 1
ATOM 911 C C . ARG A 1 115 ? -12.833 10.218 2.912 1.00 97.38 115 ARG A C 1
ATOM 913 O O . ARG A 1 115 ? -13.846 10.875 2.690 1.00 97.38 115 ARG A O 1
ATOM 920 N N . ARG A 1 116 ? -12.764 8.895 2.744 1.00 97.38 116 ARG A N 1
ATOM 921 C CA . ARG A 1 116 ? -13.882 8.038 2.310 1.00 97.38 116 ARG A CA 1
ATOM 922 C C . ARG A 1 116 ? -14.862 7.676 3.429 1.00 97.38 116 ARG A C 1
ATOM 924 O O . ARG A 1 116 ? -15.858 7.021 3.163 1.00 97.38 116 ARG A O 1
ATOM 931 N N . GLY A 1 117 ? -14.614 8.127 4.659 1.00 96.88 117 GLY A N 1
ATOM 932 C CA . GLY A 1 117 ? -15.506 7.907 5.801 1.00 96.88 117 GLY A CA 1
ATOM 933 C C . GLY A 1 117 ? -15.072 6.780 6.735 1.00 96.88 117 GLY A C 1
ATOM 934 O O . GLY A 1 117 ? -15.619 6.677 7.830 1.00 96.88 117 GLY A O 1
ATOM 935 N N . TRP A 1 118 ? -14.033 6.019 6.388 1.00 98.06 118 TRP A N 1
ATOM 936 C CA . TRP A 1 118 ? -13.532 4.950 7.244 1.00 98.06 118 TRP A CA 1
ATOM 937 C C . TRP A 1 118 ? -12.907 5.494 8.536 1.00 98.06 118 TRP A C 1
ATOM 939 O O . TRP A 1 118 ? -12.308 6.578 8.574 1.00 98.06 118 TRP A O 1
ATOM 949 N N . ARG A 1 119 ? -13.030 4.736 9.625 1.00 97.50 119 ARG A N 1
ATOM 950 C CA . ARG A 1 119 ? -12.462 5.050 10.940 1.00 97.50 119 ARG A CA 1
ATOM 951 C C . ARG A 1 119 ? -11.641 3.878 11.444 1.00 97.50 119 ARG A C 1
ATOM 953 O O . ARG A 1 119 ? -12.104 2.742 11.452 1.00 97.50 119 ARG A O 1
ATOM 960 N N . TYR A 1 120 ? -10.415 4.163 11.865 1.00 96.56 120 TYR A N 1
ATOM 961 C CA . TYR A 1 120 ? -9.516 3.142 12.381 1.00 96.56 120 TYR A CA 1
ATOM 962 C C . TYR A 1 120 ? -9.736 2.933 13.879 1.00 96.56 120 TYR A C 1
ATOM 964 O O . TYR A 1 120 ? -9.607 3.866 14.675 1.00 96.56 120 TYR A O 1
ATOM 972 N N . HIS A 1 121 ? -10.045 1.702 14.272 1.00 95.94 121 HIS A N 1
ATOM 973 C CA . HIS A 1 121 ? -10.195 1.307 15.663 1.00 95.94 121 HIS A CA 1
ATOM 974 C C . HIS A 1 121 ? -8.846 0.837 16.223 1.00 95.94 121 HIS A C 1
ATOM 976 O O . HIS A 1 121 ? -8.435 -0.306 16.012 1.00 95.94 121 HIS A O 1
ATOM 982 N N . MET A 1 122 ? -8.157 1.710 16.964 1.00 92.19 122 MET A N 1
ATOM 983 C CA . MET A 1 122 ? -6.773 1.488 17.413 1.00 92.19 122 MET A CA 1
ATOM 984 C C . MET A 1 122 ? -6.580 0.211 18.242 1.00 92.19 122 MET A C 1
ATOM 986 O O . MET A 1 122 ? -5.569 -0.463 18.099 1.00 92.19 122 MET A O 1
ATOM 990 N N . GLN A 1 123 ? -7.542 -0.161 19.089 1.00 94.50 123 GLN A N 1
ATOM 991 C CA . GLN A 1 123 ? -7.410 -1.338 19.955 1.00 94.50 123 GLN A CA 1
ATOM 992 C C . GLN A 1 123 ? -7.650 -2.658 19.213 1.00 94.50 123 GLN A C 1
ATOM 994 O O . GLN A 1 123 ? -7.143 -3.694 19.625 1.00 94.50 123 GLN A O 1
ATOM 999 N N . GLN A 1 124 ? -8.435 -2.628 18.133 1.00 91.75 124 GLN A N 1
ATOM 1000 C CA . GLN A 1 124 ? -8.771 -3.826 17.348 1.00 91.75 124 GLN A CA 1
ATOM 1001 C C . GLN A 1 124 ? -7.960 -3.903 16.050 1.00 91.75 124 GLN A C 1
ATOM 1003 O O . GLN A 1 124 ? -8.035 -4.900 15.341 1.00 91.75 124 GLN A O 1
ATOM 1008 N N . ASN A 1 125 ? -7.180 -2.860 15.7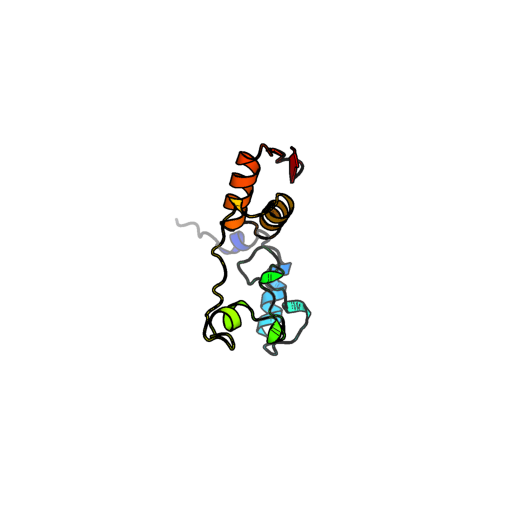54 1.00 93.56 125 ASN A N 1
ATOM 1009 C CA . ASN A 1 125 ? -6.374 -2.714 14.551 1.00 93.56 125 ASN A CA 1
ATOM 1010 C C . ASN A 1 125 ? -7.146 -2.958 13.249 1.00 93.56 125 ASN A C 1
ATOM 1012 O O . ASN A 1 125 ? -6.631 -3.574 12.316 1.00 93.56 125 ASN A O 1
ATOM 1016 N N . LEU A 1 126 ? -8.386 -2.471 13.184 1.00 95.12 126 LEU A N 1
ATOM 1017 C CA . LEU A 1 126 ? -9.277 -2.652 12.041 1.00 95.12 126 LEU A CA 1
ATOM 1018 C C . LEU A 1 126 ? -9.927 -1.339 11.615 1.00 95.12 126 LEU A C 1
ATOM 1020 O O . LEU A 1 126 ? -10.041 -0.396 12.400 1.00 95.12 126 LEU A O 1
ATOM 1024 N N . TRP A 1 127 ? -10.349 -1.292 10.359 1.00 96.25 127 TRP A N 1
ATOM 1025 C CA . TRP A 1 127 ? -11.091 -0.178 9.786 1.00 96.25 127 TRP A CA 1
ATOM 1026 C C . TRP A 1 127 ? -12.595 -0.474 9.812 1.00 96.25 127 TRP A C 1
ATOM 1028 O O . TRP A 1 127 ? -13.015 -1.584 9.493 1.00 96.25 127 TRP A O 1
ATOM 1038 N N . LEU A 1 128 ? -13.391 0.523 10.200 1.00 94.06 128 LEU A N 1
ATOM 1039 C CA . LEU A 1 128 ? -14.857 0.492 10.248 1.00 94.06 128 LEU A CA 1
ATOM 1040 C C . LEU A 1 128 ? -15.419 1.548 9.292 1.00 94.06 128 LEU A C 1
ATOM 1042 O O . LEU A 1 128 ? -14.881 2.659 9.246 1.00 94.06 128 LEU A O 1
ATOM 1046 N N . GLY A 1 129 ? -16.465 1.201 8.546 1.00 85.69 129 GLY A N 1
ATOM 1047 C CA . GLY A 1 129 ? -17.116 2.046 7.542 1.00 85.69 129 GLY A CA 1
ATOM 1048 C C . GLY A 1 129 ? -18.624 2.060 7.707 1.00 85.69 129 GLY A C 1
ATOM 1049 O O . GLY A 1 129 ? -19.148 1.116 8.344 1.00 85.69 129 GLY A O 1
#

Nearest PDB structures (foldseek):
  5fu7-assembly2_F  TM=7.177E-01  e=6.049E-05  Homo sapiens
  4c0g-assembly3_F  TM=9.897E-01  e=5.793E-02  Homo sapiens
  5fu7-assembly1_C  TM=5.014E-01  e=1.058E-02  Homo sapiens
  4by6-assembly2_B  TM=4.479E-01  e=2.115E-02  Saccharomyces cerevisiae S288C
  4by6-assembly1_E  TM=4.096E-01  e=3.086E-02  Saccharomyces cerevisiae S288C